Protein AF-A0A1G1P4K6-F1 (afdb_monomer)

Radius of gyration: 17.51 Å; Cα contacts (8 Å, |Δi|>4): 122; chains: 1; bounding box: 50×34×41 Å

Foldseek 3Di:
DLPDPPALCSQPLLVLLVVLLVCCVPAPLVLDDPPPQDCVVVVVVPCPDPDPDPDPPPDDDDPDDDPPPDPDDRPPRLSVLLNCLSVLLNVLSRVLVVVLVDLVSNVVSLVVSLVSLVSNLVSLVVSCVVCVPRHPNVSSVVSSVSSVVSNVSSVVVSVVSVVVPVPD

Solvent-accessible surface area (backbone atoms only — not comparable to full-atom values): 10063 Å² total; per-residue (Å²): 128,83,86,73,53,88,50,62,75,60,35,68,51,46,50,50,52,51,52,49,36,53,46,45,61,67,63,50,59,72,51,51,72,96,76,57,78,68,59,68,67,69,54,60,74,71,57,87,66,88,75,82,72,84,68,94,74,81,74,76,82,75,88,82,75,75,79,89,82,83,75,92,66,85,76,69,40,68,67,61,47,50,61,45,37,54,50,44,34,54,49,35,48,49,56,24,54,77,42,53,87,4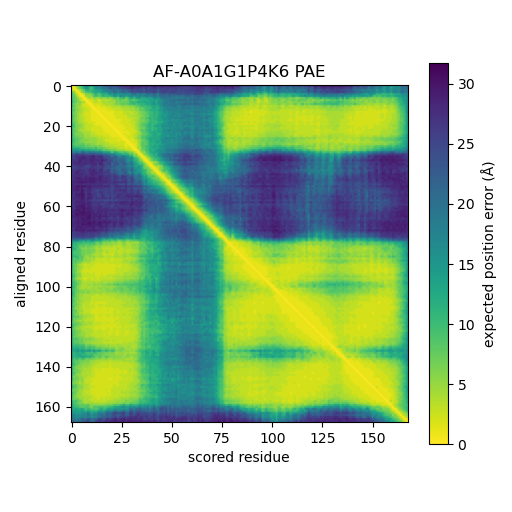1,62,69,57,26,44,48,29,41,53,51,28,37,49,32,35,52,52,47,39,52,51,51,50,52,49,43,73,76,32,61,90,62,41,62,60,69,62,48,52,52,49,40,50,52,37,52,54,36,35,55,45,42,52,53,51,48,58,55,63,62,59,73,66,77,78,119

pLDDT: mean 70.02, std 21.45, range [28.28, 91.31]

Mean predicted aligned error: 12.14 Å

Sequence (168 aa):
MDGKAISFQDLNVYKRLYAAMLLVMKEVLPKLPSEEKFDLINQLSLANFPLEFPSLDGRGWGRGKRCFTCTGQKVPNSRNQMRRCCKSSLAIIAEGYARKNYKKDWLKYINEAIGECNEMIAHLSCCRDLYPDKISINATNKLIEEYDISGKQLYRLGESWGKNKEGV

Structure (mmCIF, N/CA/C/O backbone):
data_AF-A0A1G1P4K6-F1
#
_entry.id   AF-A0A1G1P4K6-F1
#
loop_
_atom_site.group_PDB
_atom_site.id
_atom_site.type_symbol
_atom_site.label_atom_id
_atom_site.label_alt_id
_atom_site.label_comp_id
_atom_site.label_asym_id
_atom_site.label_entity_id
_atom_site.label_seq_id
_atom_site.pdbx_PDB_ins_code
_atom_site.Cartn_x
_atom_site.Cartn_y
_atom_site.Cartn_z
_atom_site.occupancy
_atom_site.B_iso_or_equiv
_atom_site.auth_seq_id
_atom_site.auth_comp_id
_atom_site.auth_asym_id
_atom_site.auth_atom_id
_atom_site.pdbx_PDB_model_num
ATOM 1 N N . MET A 1 1 ? -18.477 -6.713 3.120 1.00 43.78 1 MET A N 1
ATOM 2 C CA . MET A 1 1 ? -18.039 -5.883 4.261 1.00 43.78 1 MET A CA 1
ATOM 3 C C . MET A 1 1 ? -17.417 -6.818 5.277 1.00 43.78 1 MET A C 1
ATOM 5 O O . MET A 1 1 ? -18.020 -7.852 5.542 1.00 43.78 1 MET A O 1
ATOM 9 N N . ASP A 1 2 ? -16.224 -6.494 5.778 1.00 50.19 2 ASP A N 1
ATOM 10 C CA . ASP A 1 2 ? -15.383 -7.347 6.638 1.00 50.19 2 ASP A CA 1
ATOM 11 C C . ASP A 1 2 ? -15.948 -7.453 8.073 1.00 50.19 2 ASP A C 1
ATOM 13 O O . ASP A 1 2 ? -15.268 -7.192 9.061 1.00 50.19 2 ASP A O 1
ATOM 17 N N . GLY A 1 3 ? -17.227 -7.820 8.203 1.00 48.06 3 GLY A N 1
ATOM 18 C CA . GLY A 1 3 ? -17.992 -7.831 9.457 1.00 48.06 3 GLY A CA 1
ATOM 19 C C . GLY A 1 3 ? -17.578 -8.900 10.475 1.00 48.06 3 GLY A C 1
ATOM 20 O O . GLY A 1 3 ? -18.299 -9.119 11.441 1.00 48.06 3 GLY A O 1
ATOM 21 N N . LYS A 1 4 ? -16.448 -9.584 10.263 1.00 53.03 4 LYS A N 1
ATOM 22 C CA . LYS A 1 4 ? -15.936 -10.674 11.111 1.00 53.03 4 LYS A CA 1
ATOM 23 C C . LYS A 1 4 ? -14.402 -10.761 11.138 1.00 53.03 4 LYS A C 1
ATOM 25 O O . LYS A 1 4 ? -13.863 -11.814 11.456 1.00 53.03 4 LYS A O 1
ATOM 30 N N . ALA A 1 5 ? -13.680 -9.692 10.794 1.00 60.59 5 ALA A N 1
ATOM 31 C CA . ALA A 1 5 ? -12.225 -9.703 10.951 1.00 60.59 5 ALA A CA 1
ATOM 32 C C . ALA A 1 5 ? -11.875 -9.802 12.448 1.00 60.59 5 ALA A C 1
ATOM 34 O O . ALA A 1 5 ? -12.160 -8.888 13.223 1.00 60.59 5 ALA A O 1
ATOM 35 N N . ILE A 1 6 ? -11.292 -10.928 12.865 1.00 65.50 6 ILE A N 1
ATOM 36 C CA . ILE A 1 6 ? -10.830 -11.136 14.245 1.00 65.50 6 ILE A CA 1
ATOM 37 C C . ILE A 1 6 ? -9.481 -10.425 14.397 1.00 65.50 6 ILE A C 1
ATOM 39 O O . ILE A 1 6 ? -9.263 -9.666 15.344 1.00 65.50 6 ILE A O 1
ATOM 43 N N . SER A 1 7 ? -8.621 -10.562 13.387 1.00 79.25 7 SER A N 1
ATOM 44 C CA . SER A 1 7 ? -7.289 -9.968 13.314 1.00 79.25 7 SER A CA 1
ATOM 45 C C . SER A 1 7 ? -7.163 -8.955 12.167 1.00 79.25 7 SER A C 1
ATOM 47 O O . SER A 1 7 ? -7.961 -8.943 11.231 1.00 79.25 7 SER A O 1
ATOM 49 N N . PHE A 1 8 ? -6.126 -8.112 12.204 1.00 80.19 8 PHE A N 1
ATOM 50 C CA . PHE A 1 8 ? -5.819 -7.187 11.101 1.00 80.19 8 PHE A CA 1
ATOM 51 C C . PHE A 1 8 ? -5.460 -7.926 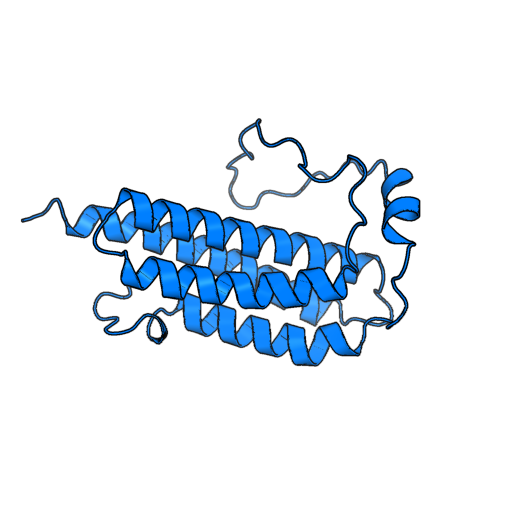9.799 1.00 80.19 8 PHE A C 1
ATOM 53 O O . PHE A 1 8 ? -5.637 -7.379 8.715 1.00 80.19 8 PHE A O 1
ATOM 60 N N . GLN A 1 9 ? -4.986 -9.173 9.901 1.00 82.06 9 GLN A N 1
ATOM 61 C CA . GLN A 1 9 ? -4.623 -10.014 8.759 1.00 82.06 9 GLN A CA 1
ATOM 62 C C . GLN A 1 9 ? -5.847 -10.490 7.972 1.00 82.06 9 GLN A C 1
ATOM 64 O O . GLN A 1 9 ? -5.729 -10.831 6.797 1.00 82.06 9 GLN A O 1
ATOM 69 N N . ASP A 1 10 ? -7.026 -10.493 8.598 1.00 82.12 10 ASP A N 1
ATOM 70 C CA . ASP A 1 10 ? -8.271 -10.908 7.956 1.00 82.12 10 ASP A CA 1
ATOM 71 C C . ASP A 1 10 ? -8.835 -9.838 7.019 1.00 82.12 10 ASP A C 1
ATOM 73 O O . ASP A 1 10 ? -9.620 -10.168 6.127 1.00 82.12 10 ASP A O 1
ATOM 77 N N . LEU A 1 11 ? -8.406 -8.581 7.186 1.00 85.69 11 LEU A N 1
ATOM 78 C CA . LEU A 1 11 ? -8.829 -7.460 6.356 1.00 85.69 11 LEU A CA 1
ATOM 79 C C . LEU A 1 11 ? -8.455 -7.720 4.896 1.00 85.69 11 LEU A C 1
ATOM 81 O O . LEU A 1 11 ? -7.286 -7.937 4.562 1.00 85.69 11 LEU A O 1
ATOM 85 N N . ASN A 1 12 ? -9.442 -7.646 4.003 1.00 87.50 12 ASN A N 1
ATOM 86 C CA . ASN A 1 12 ? -9.215 -7.956 2.592 1.00 87.50 12 ASN A CA 1
ATOM 87 C C . ASN A 1 12 ? -8.189 -6.994 1.964 1.00 87.50 12 ASN A C 1
ATOM 89 O O . ASN A 1 12 ? -7.328 -7.386 1.178 1.00 87.50 12 ASN A O 1
ATOM 93 N N . VAL A 1 13 ? -8.223 -5.734 2.402 1.00 88.38 13 VAL A N 1
ATOM 94 C CA . VAL A 1 13 ? -7.262 -4.705 1.999 1.00 88.38 13 VAL A CA 1
ATOM 95 C C . VAL A 1 13 ? -5.832 -5.010 2.454 1.00 88.38 13 VAL A C 1
ATOM 97 O O . VAL A 1 13 ? -4.890 -4.768 1.706 1.00 88.38 13 VAL A O 1
ATOM 100 N N . TYR A 1 14 ? -5.658 -5.619 3.632 1.00 89.81 14 TYR A N 1
ATOM 101 C CA . TYR A 1 14 ? -4.341 -6.015 4.131 1.00 89.81 14 TYR A CA 1
ATOM 102 C C . TYR A 1 14 ? -3.752 -7.147 3.282 1.00 89.81 14 TYR A C 1
ATOM 104 O O . TYR A 1 14 ? -2.597 -7.074 2.867 1.00 89.81 14 TYR A O 1
ATOM 112 N N . LYS A 1 15 ? -4.561 -8.163 2.953 1.00 90.94 15 LYS A N 1
ATOM 113 C CA . LYS A 1 15 ? -4.148 -9.285 2.090 1.00 90.94 15 LYS A CA 1
ATOM 114 C C . LYS A 1 15 ? -3.712 -8.805 0.704 1.00 90.94 15 LYS A C 1
ATOM 116 O O . LYS A 1 15 ? -2.677 -9.243 0.203 1.00 90.94 15 LYS A O 1
ATOM 121 N N . ARG A 1 16 ? -4.466 -7.872 0.112 1.00 90.31 16 ARG A N 1
ATOM 122 C CA . ARG A 1 16 ? -4.143 -7.278 -1.196 1.00 90.31 16 ARG A CA 1
ATOM 123 C C . ARG A 1 16 ? -2.855 -6.462 -1.160 1.00 90.31 16 ARG A C 1
ATOM 125 O O . ARG A 1 16 ? -1.969 -6.704 -1.975 1.00 90.31 16 ARG A O 1
ATOM 132 N N . LEU A 1 17 ? -2.699 -5.578 -0.173 1.00 90.69 17 LEU A N 1
ATOM 133 C CA . LEU A 1 17 ? -1.466 -4.804 0.006 1.00 90.69 17 LEU A CA 1
ATOM 134 C C . LEU A 1 17 ? -0.247 -5.700 0.244 1.00 90.69 17 LEU A C 1
ATOM 136 O O . LEU A 1 17 ? 0.829 -5.434 -0.287 1.00 90.69 17 LEU A O 1
ATOM 140 N N . TYR A 1 18 ? -0.408 -6.786 1.000 1.00 90.75 18 TYR A N 1
ATOM 141 C CA . TYR A 1 18 ? 0.668 -7.743 1.239 1.00 90.75 18 TYR A CA 1
ATOM 142 C C . TYR A 1 18 ? 1.093 -8.460 -0.051 1.00 90.75 18 TYR A C 1
ATOM 144 O O . TYR A 1 18 ? 2.287 -8.574 -0.332 1.00 90.75 18 TYR A O 1
ATOM 152 N N . ALA A 1 19 ? 0.131 -8.886 -0.876 1.00 91.31 19 ALA A N 1
ATOM 153 C CA . ALA A 1 19 ? 0.412 -9.470 -2.186 1.00 91.31 19 ALA A CA 1
ATOM 154 C C . ALA A 1 19 ? 1.115 -8.469 -3.123 1.00 91.31 19 ALA A C 1
ATOM 156 O O . ALA A 1 19 ? 2.141 -8.804 -3.718 1.00 91.31 19 ALA A O 1
ATOM 157 N N . ALA A 1 20 ? 0.625 -7.226 -3.191 1.00 90.31 20 ALA A N 1
ATOM 158 C CA . ALA A 1 20 ? 1.242 -6.156 -3.974 1.00 90.31 20 ALA A CA 1
ATOM 159 C C . ALA A 1 20 ? 2.682 -5.867 -3.513 1.00 90.31 20 ALA A C 1
ATOM 161 O O . ALA A 1 20 ? 3.590 -5.783 -4.339 1.00 90.31 20 ALA A O 1
ATOM 162 N N . MET A 1 21 ? 2.929 -5.819 -2.198 1.00 90.75 21 MET A N 1
ATOM 163 C CA . MET A 1 21 ? 4.278 -5.669 -1.644 1.00 90.75 21 MET A CA 1
ATOM 164 C C . MET A 1 21 ? 5.205 -6.793 -2.112 1.00 90.75 21 MET A C 1
ATOM 166 O O . MET A 1 21 ? 6.339 -6.519 -2.506 1.00 90.75 21 MET A O 1
ATOM 170 N N . LEU A 1 22 ? 4.766 -8.054 -2.044 1.00 89.44 22 LEU A N 1
ATOM 171 C CA . LEU A 1 22 ? 5.596 -9.184 -2.468 1.00 89.44 22 LEU A CA 1
ATOM 172 C C . LEU A 1 22 ? 5.979 -9.069 -3.944 1.00 89.44 22 LEU A C 1
ATOM 174 O O . LEU A 1 22 ? 7.133 -9.324 -4.287 1.00 89.44 22 LEU A O 1
ATOM 178 N N . LEU A 1 23 ? 5.043 -8.644 -4.793 1.00 88.75 23 LEU A N 1
ATOM 179 C CA . LEU A 1 23 ? 5.302 -8.399 -6.208 1.00 88.75 23 LEU A CA 1
ATOM 180 C C . LEU A 1 23 ? 6.302 -7.258 -6.405 1.00 88.75 23 LEU A C 1
ATOM 182 O O . LEU A 1 23 ? 7.295 -7.448 -7.097 1.00 88.75 23 LEU A O 1
ATOM 186 N N . VAL A 1 24 ? 6.126 -6.112 -5.743 1.00 87.00 24 VAL A N 1
ATOM 187 C CA . VAL A 1 24 ? 7.090 -4.998 -5.822 1.00 87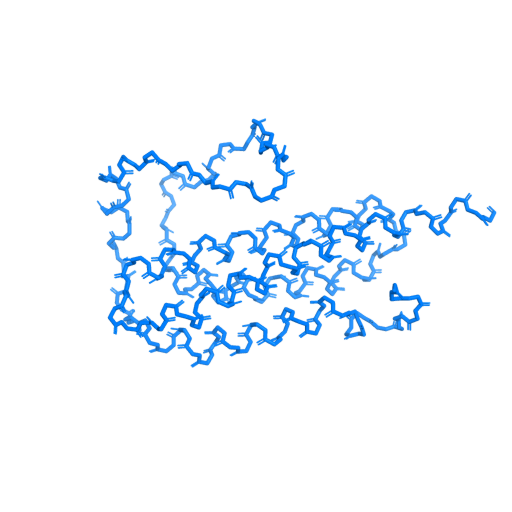.00 24 VAL A CA 1
ATOM 188 C C . VAL A 1 24 ? 8.488 -5.454 -5.393 1.00 87.00 24 VAL A C 1
ATOM 190 O O . VAL A 1 24 ? 9.476 -5.201 -6.084 1.00 87.00 24 VAL A O 1
ATOM 193 N N . MET A 1 25 ? 8.579 -6.172 -4.272 1.00 85.62 25 MET A N 1
ATOM 194 C CA . MET A 1 25 ? 9.851 -6.608 -3.697 1.00 85.62 25 MET A CA 1
ATOM 195 C C . MET A 1 25 ? 10.586 -7.636 -4.565 1.00 85.62 25 MET A C 1
ATOM 197 O O . MET A 1 25 ? 11.816 -7.611 -4.599 1.00 85.62 25 MET A O 1
ATOM 201 N N . LYS A 1 26 ? 9.853 -8.524 -5.249 1.00 85.62 26 LYS A N 1
ATOM 202 C CA . LYS A 1 26 ? 10.417 -9.592 -6.090 1.00 85.62 26 LYS A CA 1
ATOM 203 C C . LYS A 1 26 ? 10.639 -9.166 -7.538 1.00 85.62 26 LYS A C 1
ATOM 205 O O . LYS A 1 26 ? 11.640 -9.547 -8.128 1.00 85.62 26 LYS A O 1
ATOM 210 N N . GLU A 1 27 ? 9.730 -8.380 -8.104 1.00 83.06 27 GLU A N 1
ATOM 211 C CA . GLU A 1 27 ? 9.712 -8.089 -9.540 1.00 83.06 27 GLU A CA 1
ATOM 212 C C . GLU A 1 27 ? 10.266 -6.715 -9.890 1.00 83.06 27 GLU A C 1
ATOM 214 O O . GLU A 1 27 ? 10.878 -6.572 -10.944 1.00 83.06 27 GLU A O 1
ATOM 219 N N . VAL A 1 28 ? 10.042 -5.700 -9.052 1.00 82.38 28 VAL A N 1
ATOM 220 C CA . VAL A 1 28 ? 10.382 -4.308 -9.391 1.00 82.38 28 VAL A CA 1
ATOM 221 C C . VAL A 1 28 ? 11.755 -3.944 -8.840 1.00 82.38 28 VAL A C 1
ATOM 223 O O . VAL A 1 28 ? 12.634 -3.498 -9.574 1.00 82.38 28 VAL A O 1
ATOM 226 N N . LEU A 1 29 ? 11.984 -4.188 -7.548 1.00 81.06 29 LEU A N 1
ATOM 227 C CA . LEU A 1 29 ? 13.214 -3.747 -6.885 1.00 81.06 29 LEU A CA 1
ATOM 228 C C . LEU A 1 29 ? 14.511 -4.384 -7.409 1.00 81.06 29 LEU A C 1
ATOM 230 O O . LEU A 1 29 ? 15.512 -3.666 -7.440 1.00 81.06 29 LEU A O 1
ATOM 234 N N . PRO A 1 30 ? 14.555 -5.675 -7.798 1.00 82.38 30 PRO A N 1
ATOM 235 C CA . PRO A 1 30 ? 15.780 -6.275 -8.329 1.00 82.38 30 PRO A CA 1
ATOM 236 C C . PRO A 1 30 ? 16.146 -5.777 -9.730 1.00 82.38 30 PRO A C 1
ATOM 238 O O . PRO A 1 30 ? 17.314 -5.829 -10.096 1.00 82.38 30 PRO A O 1
ATOM 241 N N . LYS A 1 31 ? 15.162 -5.296 -10.504 1.00 81.06 31 LYS A N 1
ATOM 242 C CA . LYS A 1 31 ? 15.354 -4.827 -11.888 1.00 81.06 31 LYS A CA 1
ATOM 243 C C . LYS A 1 31 ? 15.851 -3.384 -11.964 1.00 81.06 31 LYS A C 1
ATOM 245 O O . LYS A 1 31 ? 16.419 -2.974 -12.973 1.00 81.06 31 LYS A O 1
ATOM 250 N N . LEU A 1 32 ? 15.668 -2.613 -10.894 1.00 74.06 32 LEU A N 1
ATOM 251 C CA . LEU A 1 32 ? 16.215 -1.265 -10.802 1.00 74.06 32 LEU A CA 1
ATOM 252 C C . LEU A 1 32 ? 17.761 -1.315 -10.746 1.00 74.06 32 LEU A C 1
ATOM 254 O O . LEU A 1 32 ? 18.335 -2.265 -10.201 1.00 74.06 32 LEU A O 1
ATOM 258 N N . PRO A 1 33 ? 18.473 -0.279 -11.223 1.00 70.00 33 PRO A N 1
ATOM 259 C CA . PRO A 1 33 ? 19.928 -0.163 -11.078 1.00 70.00 33 PRO A CA 1
ATOM 260 C C . PRO A 1 33 ? 20.335 0.236 -9.649 1.00 70.00 33 PRO A C 1
ATOM 262 O O . PRO A 1 33 ? 19.708 1.097 -9.031 1.00 70.00 33 PRO A O 1
ATOM 265 N N . SER A 1 34 ? 21.354 -0.420 -9.080 1.00 63.25 34 SER A N 1
ATOM 266 C CA . SER A 1 34 ? 21.792 -0.207 -7.682 1.00 63.25 34 SER A CA 1
ATOM 267 C C . SER A 1 34 ? 22.369 1.190 -7.413 1.00 63.25 34 SER A C 1
ATOM 269 O O . SER A 1 34 ? 22.455 1.606 -6.258 1.00 63.25 34 SER A O 1
ATOM 271 N N . GLU A 1 35 ? 22.697 1.924 -8.476 1.00 56.66 35 GLU A N 1
ATOM 272 C CA . GLU A 1 35 ? 23.398 3.209 -8.479 1.00 56.66 35 GLU A CA 1
ATOM 273 C C . GLU A 1 35 ? 22.476 4.398 -8.804 1.00 56.66 35 GLU A C 1
ATOM 275 O O . GLU A 1 35 ? 22.860 5.322 -9.504 1.00 56.66 35 GLU A O 1
ATOM 280 N N . GLU A 1 36 ? 21.258 4.455 -8.266 1.00 55.19 36 GLU A N 1
ATOM 281 C CA . GLU A 1 36 ? 20.451 5.691 -8.310 1.00 55.19 36 GLU A CA 1
ATOM 282 C C . GLU A 1 36 ? 20.926 6.727 -7.279 1.00 55.19 36 GLU A C 1
ATOM 284 O O . GLU A 1 36 ? 20.164 7.185 -6.423 1.00 55.19 36 GLU A O 1
ATOM 289 N N . LYS A 1 37 ? 22.227 7.028 -7.249 1.00 44.75 37 LYS A N 1
ATOM 290 C CA . LYS A 1 37 ? 22.780 7.776 -6.119 1.00 44.75 37 LYS A CA 1
ATOM 291 C C . LYS A 1 37 ? 22.444 9.270 -6.165 1.00 44.75 37 LYS A C 1
ATOM 293 O O . LYS A 1 37 ? 22.333 9.835 -5.086 1.00 44.75 37 LYS A O 1
ATOM 298 N N . PHE A 1 38 ? 22.222 9.898 -7.330 1.00 44.84 38 PHE A N 1
ATOM 299 C CA . PHE A 1 38 ? 22.027 11.362 -7.387 1.00 44.84 38 PHE A CA 1
AT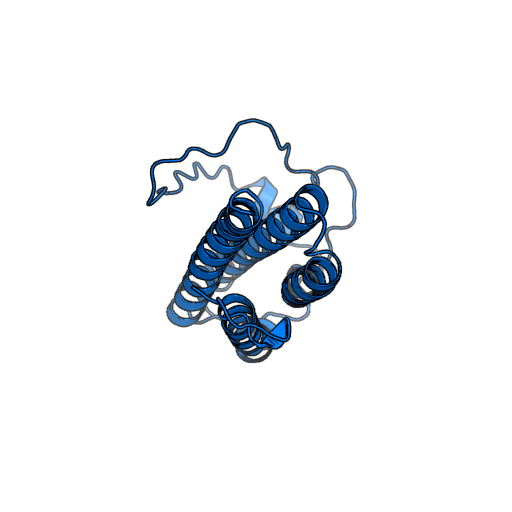OM 300 C C . PHE A 1 38 ? 21.184 11.943 -8.544 1.00 44.84 38 PHE A C 1
ATOM 302 O O . PHE A 1 38 ? 21.026 13.160 -8.584 1.00 44.84 38 PHE A O 1
ATOM 309 N N . ASP A 1 39 ? 20.602 11.156 -9.454 1.00 43.72 39 ASP A N 1
ATOM 310 C CA . ASP A 1 39 ? 20.145 11.744 -10.734 1.00 43.72 39 ASP A CA 1
ATOM 311 C C . ASP A 1 39 ? 18.676 12.214 -10.785 1.00 43.72 39 ASP A C 1
ATOM 313 O O . ASP A 1 39 ? 18.302 13.019 -11.634 1.00 43.72 39 ASP A O 1
ATOM 317 N N . LEU A 1 40 ? 17.842 11.813 -9.819 1.00 48.84 40 LEU A N 1
ATOM 318 C CA . LEU A 1 40 ? 16.429 12.225 -9.769 1.00 48.84 40 LEU A CA 1
ATOM 319 C C . LEU A 1 40 ? 16.243 13.723 -9.477 1.00 48.84 40 LEU A C 1
ATOM 321 O O . LEU A 1 40 ? 15.277 14.316 -9.949 1.00 48.84 40 LEU A O 1
ATOM 325 N N . ILE A 1 41 ? 17.169 14.354 -8.743 1.00 44.91 41 ILE A N 1
ATOM 326 C CA . ILE A 1 41 ? 17.118 15.803 -8.473 1.00 44.91 41 ILE A CA 1
ATOM 327 C C . ILE A 1 41 ? 17.432 16.599 -9.749 1.00 44.91 41 ILE A C 1
ATOM 329 O O . ILE A 1 41 ? 16.778 17.607 -10.014 1.00 44.91 41 ILE A O 1
ATOM 333 N N . ASN A 1 42 ? 18.384 16.131 -10.563 1.00 36.06 42 ASN A N 1
ATOM 334 C CA . ASN A 1 42 ? 18.770 16.816 -11.799 1.00 36.06 42 ASN A CA 1
ATOM 335 C C . ASN A 1 42 ? 17.747 16.620 -12.928 1.00 36.06 42 ASN A C 1
ATOM 337 O O . ASN A 1 42 ? 17.561 17.530 -13.731 1.00 36.06 42 ASN A O 1
ATOM 341 N N . GLN A 1 43 ? 17.029 15.491 -12.962 1.00 43.28 43 GLN A N 1
ATOM 342 C CA . GLN A 1 43 ? 16.035 15.215 -14.008 1.00 43.28 43 GLN A CA 1
ATOM 343 C C . GLN A 1 43 ? 14.634 15.788 -13.706 1.00 43.28 43 GLN A C 1
ATOM 345 O O . GLN A 1 43 ? 13.956 16.244 -14.624 1.00 43.28 43 GLN A O 1
ATOM 350 N N . LEU A 1 44 ? 14.206 15.857 -12.435 1.00 46.72 44 LEU A N 1
ATOM 351 C CA . LEU A 1 44 ? 12.914 16.464 -12.054 1.00 46.72 44 LEU A CA 1
ATOM 352 C C . LEU A 1 44 ? 12.913 18.003 -12.128 1.00 46.72 44 LEU A C 1
ATOM 354 O O . LEU A 1 44 ? 11.851 18.603 -12.252 1.00 46.72 44 LEU A O 1
ATOM 358 N N . SER A 1 45 ? 14.089 18.640 -12.104 1.00 42.31 45 SER A N 1
ATOM 359 C CA . SER A 1 45 ? 14.257 20.091 -12.299 1.00 42.31 45 SER A CA 1
ATOM 360 C C . SER A 1 45 ? 13.898 20.559 -13.725 1.00 42.31 45 SER A C 1
ATOM 362 O O . SER A 1 45 ? 13.515 21.709 -13.927 1.00 42.31 45 SER A O 1
ATOM 364 N N . LEU A 1 46 ? 13.980 19.666 -14.721 1.00 39.31 46 LEU A N 1
ATOM 365 C CA . LEU A 1 46 ? 13.735 19.975 -16.141 1.00 39.31 46 LEU A CA 1
ATOM 366 C C . LEU A 1 46 ? 12.335 19.579 -16.629 1.00 39.31 46 LEU A C 1
ATOM 368 O O . LEU A 1 46 ? 11.922 19.946 -17.729 1.00 39.31 46 LEU A O 1
ATOM 372 N N . ALA A 1 47 ? 11.586 18.849 -15.811 1.00 34.09 47 ALA A N 1
ATOM 373 C CA . ALA A 1 47 ? 10.273 18.337 -16.148 1.00 34.09 47 ALA A CA 1
ATOM 374 C C . ALA A 1 47 ? 9.190 19.365 -15.776 1.00 34.09 47 ALA A C 1
ATOM 376 O O . ALA A 1 47 ? 8.435 19.182 -14.823 1.00 34.09 47 ALA A O 1
ATOM 377 N N . ASN A 1 48 ? 9.096 20.450 -16.552 1.00 38.38 48 ASN A N 1
ATOM 378 C CA . ASN A 1 48 ? 7.870 21.248 -16.665 1.00 38.38 48 ASN A CA 1
ATOM 379 C C . ASN A 1 48 ? 6.787 20.349 -17.281 1.00 38.38 48 ASN A C 1
ATOM 381 O O . ASN A 1 48 ? 6.539 20.372 -18.483 1.00 38.38 48 ASN A O 1
ATOM 385 N N . PHE A 1 49 ? 6.202 19.477 -16.470 1.00 38.62 49 PHE A N 1
ATOM 386 C CA . PHE A 1 49 ? 5.193 18.531 -16.909 1.00 38.62 49 PHE A CA 1
ATOM 387 C C . PHE A 1 49 ? 3.813 19.135 -16.616 1.00 38.62 49 PHE A C 1
ATOM 389 O O . PHE A 1 49 ? 3.441 19.255 -15.444 1.00 38.62 49 PHE A O 1
ATOM 396 N N . PRO A 1 50 ? 3.032 19.532 -17.639 1.00 32.75 50 PRO A N 1
ATOM 397 C CA . PRO A 1 50 ? 1.616 19.802 -17.458 1.00 32.75 50 PRO A CA 1
ATOM 398 C C . PRO A 1 50 ? 0.924 18.447 -17.268 1.00 32.75 50 PRO A C 1
ATOM 400 O O . PRO A 1 50 ? 0.464 17.822 -18.218 1.00 32.75 50 PRO A O 1
ATOM 403 N N . LEU A 1 51 ? 0.931 17.930 -16.038 1.00 38.66 51 LEU A N 1
ATOM 404 C CA . LEU A 1 51 ? 0.219 16.699 -15.706 1.00 38.66 51 LEU A CA 1
ATOM 405 C C . LEU A 1 51 ? -1.270 17.015 -15.549 1.00 38.66 51 LEU A C 1
ATOM 407 O O . LEU A 1 51 ? -1.743 17.316 -14.453 1.00 38.66 51 LEU A O 1
ATOM 411 N N . GLU A 1 52 ? -2.022 16.900 -16.640 1.00 28.28 52 GLU A N 1
ATOM 412 C CA . GLU A 1 52 ? -3.437 16.550 -16.544 1.00 28.28 52 GLU A CA 1
ATOM 413 C C . GLU A 1 52 ? -3.528 15.075 -16.135 1.00 28.28 52 GLU A C 1
ATOM 415 O O . GLU A 1 52 ? -3.470 14.163 -16.957 1.00 28.28 52 GLU A O 1
ATOM 420 N N . PHE A 1 53 ? -3.619 14.830 -14.827 1.00 38.41 53 PHE A N 1
ATOM 421 C CA . PHE A 1 53 ? -4.001 13.528 -14.287 1.00 38.41 53 PHE A CA 1
ATOM 422 C C . PHE A 1 53 ? -5.495 13.298 -14.567 1.00 38.41 53 PHE A C 1
ATOM 424 O O . PHE A 1 53 ? -6.318 14.046 -14.027 1.00 38.41 53 PHE A O 1
ATOM 431 N N . PRO A 1 54 ? -5.897 12.272 -15.341 1.00 34.09 54 PRO A N 1
ATOM 432 C CA . PRO A 1 54 ? -7.306 11.951 -15.501 1.00 34.09 54 PRO A CA 1
ATOM 433 C C . PRO A 1 54 ? -7.825 11.381 -14.177 1.00 34.09 54 PRO A C 1
ATOM 435 O O . PRO A 1 54 ? -7.551 10.234 -13.821 1.00 34.09 54 PRO A O 1
ATOM 438 N N . SER A 1 55 ? -8.562 12.188 -13.412 1.00 38.72 55 SER A N 1
ATOM 439 C CA . SER A 1 55 ? -9.327 11.684 -12.273 1.00 38.72 55 SER A CA 1
ATOM 440 C C . SER A 1 55 ? -10.456 10.800 -12.804 1.00 38.72 55 SER A C 1
ATOM 442 O O . SER A 1 55 ? -11.346 11.298 -13.492 1.00 38.72 55 SER A O 1
ATOM 444 N N . LEU A 1 56 ? -10.467 9.511 -12.469 1.00 40.66 56 LEU A N 1
ATOM 445 C CA . LEU A 1 56 ? -11.587 8.620 -12.803 1.00 40.66 56 LEU A CA 1
ATOM 446 C C . LEU A 1 56 ? -12.814 8.799 -11.886 1.00 40.66 56 LEU A C 1
ATOM 448 O O . LEU A 1 56 ? -13.780 8.056 -12.025 1.00 40.66 56 LEU A O 1
ATOM 452 N N . ASP A 1 57 ? -12.819 9.757 -10.952 1.00 37.00 57 ASP A N 1
ATOM 453 C CA . ASP A 1 57 ? -13.952 9.944 -10.032 1.00 37.00 57 ASP A CA 1
ATOM 454 C C . ASP A 1 57 ? -14.324 11.401 -9.698 1.00 37.00 57 ASP A C 1
ATOM 456 O O . ASP A 1 57 ? -15.127 11.628 -8.794 1.00 37.00 57 ASP A O 1
ATOM 460 N N . GLY A 1 58 ? -13.803 12.398 -10.425 1.00 33.50 58 GLY A N 1
ATOM 461 C CA . GLY A 1 58 ? -14.285 13.785 -10.335 1.00 33.50 58 GLY A CA 1
ATOM 462 C C . GLY A 1 58 ? -14.140 14.457 -8.960 1.00 33.50 58 GLY A C 1
ATOM 463 O O . GLY A 1 58 ? -14.727 15.514 -8.731 1.00 33.50 58 GLY A O 1
ATOM 464 N N . ARG A 1 59 ? -13.357 13.891 -8.032 1.00 38.34 59 ARG A N 1
ATOM 465 C CA . ARG A 1 59 ? -13.051 14.512 -6.737 1.00 38.34 59 ARG A CA 1
ATOM 466 C C . ARG A 1 59 ? -11.668 15.144 -6.794 1.00 38.34 59 ARG A C 1
ATOM 468 O O . ARG A 1 59 ? -10.653 14.491 -6.579 1.00 38.34 59 ARG A O 1
ATOM 475 N N . GLY A 1 60 ? -11.644 16.436 -7.120 1.00 31.30 60 GLY A N 1
ATOM 476 C CA . GLY A 1 60 ? -10.422 17.235 -7.160 1.00 31.30 60 GLY A CA 1
ATOM 477 C C . GLY A 1 60 ? -9.638 17.151 -5.848 1.00 31.30 60 GLY A C 1
ATOM 478 O O . GLY A 1 60 ? -10.211 17.209 -4.758 1.00 31.30 60 GLY A O 1
ATOM 479 N N . TRP A 1 61 ? -8.314 17.027 -5.954 1.00 39.38 61 TRP A N 1
ATOM 480 C CA . TRP A 1 61 ? -7.421 17.117 -4.805 1.00 39.38 61 TRP A CA 1
ATOM 481 C C . TRP A 1 61 ? -7.577 18.491 -4.151 1.00 39.38 61 TRP A C 1
ATOM 483 O O . TRP A 1 61 ? -7.331 19.532 -4.764 1.00 39.38 61 TRP A O 1
ATOM 493 N N . GLY A 1 62 ? -8.010 18.492 -2.892 1.00 32.72 62 GLY A N 1
ATOM 494 C CA . GLY A 1 62 ? -8.097 19.697 -2.082 1.00 32.72 62 GLY A CA 1
ATOM 495 C C . GLY A 1 62 ? -6.747 20.410 -2.042 1.00 32.72 62 GLY A C 1
ATOM 496 O O . GLY A 1 62 ? -5.740 19.850 -1.606 1.00 32.72 62 GLY A O 1
ATOM 497 N N . ARG A 1 63 ? -6.746 21.665 -2.502 1.00 31.30 63 ARG A N 1
ATOM 498 C CA . ARG A 1 63 ? -5.659 22.635 -2.328 1.00 31.30 63 ARG A CA 1
ATOM 499 C C . ARG A 1 63 ? -5.164 22.595 -0.878 1.00 31.30 63 ARG A C 1
ATOM 501 O O . ARG A 1 63 ? -5.960 22.818 0.028 1.00 31.30 63 ARG A O 1
ATOM 508 N N . GLY A 1 64 ? -3.867 22.363 -0.654 1.00 31.17 64 GLY A N 1
ATOM 509 C CA . GLY A 1 64 ? -3.282 22.633 0.666 1.00 31.17 64 GLY A CA 1
ATOM 510 C C . GLY A 1 64 ? -2.126 21.774 1.168 1.00 31.17 64 GLY A C 1
ATOM 511 O O . GLY A 1 64 ? -1.701 21.995 2.299 1.00 31.17 64 GLY A O 1
ATOM 512 N N . LYS A 1 65 ? -1.559 20.842 0.394 1.00 34.41 65 LYS A N 1
ATOM 513 C CA . LYS A 1 65 ? -0.281 20.217 0.772 1.00 34.41 65 LYS A CA 1
ATOM 514 C C . LYS A 1 65 ? 0.807 20.630 -0.207 1.00 34.41 65 LYS A C 1
ATOM 516 O O . LYS A 1 65 ? 0.918 20.092 -1.300 1.00 34.41 65 LYS A O 1
ATOM 521 N N . ARG A 1 66 ? 1.597 21.629 0.203 1.00 30.16 66 ARG A N 1
ATOM 522 C CA . ARG A 1 66 ? 2.927 21.875 -0.364 1.00 30.16 66 ARG A CA 1
ATOM 523 C C . ARG A 1 66 ? 3.669 20.539 -0.386 1.00 30.16 66 ARG A C 1
ATOM 525 O O . ARG A 1 66 ? 3.683 19.859 0.639 1.00 30.16 66 ARG A O 1
ATOM 532 N N . CYS A 1 67 ? 4.258 20.189 -1.526 1.00 32.44 67 CYS A N 1
ATOM 533 C CA . CYS A 1 67 ? 5.214 19.092 -1.634 1.00 32.44 67 CYS A CA 1
ATOM 534 C C . CYS A 1 67 ? 6.277 19.301 -0.540 1.00 32.44 67 CYS A C 1
ATOM 536 O O . CYS A 1 67 ? 7.029 20.274 -0.589 1.00 32.44 67 CYS A O 1
ATOM 538 N N . PHE A 1 68 ? 6.256 18.489 0.521 1.00 30.56 68 PHE A N 1
ATOM 539 C CA . PHE A 1 68 ? 7.035 18.757 1.738 1.00 30.56 68 PHE A CA 1
ATOM 540 C C . PHE A 1 68 ? 8.475 18.233 1.650 1.00 30.56 68 PHE A C 1
ATOM 542 O O . PHE A 1 68 ? 9.108 17.972 2.666 1.00 30.56 68 PHE A O 1
ATOM 549 N N . THR A 1 69 ? 9.032 18.091 0.447 1.00 37.09 69 THR A N 1
ATOM 550 C CA . THR A 1 69 ? 10.413 17.628 0.262 1.00 37.09 69 THR A CA 1
ATOM 551 C C . THR A 1 69 ? 11.088 18.328 -0.919 1.00 37.09 69 THR A C 1
ATOM 553 O O . THR A 1 69 ? 11.556 17.675 -1.844 1.00 37.09 69 THR A O 1
ATOM 556 N N . CYS A 1 70 ? 11.154 19.665 -0.901 1.00 30.59 70 CYS A N 1
ATOM 557 C CA . CYS A 1 70 ? 11.953 20.430 -1.877 1.00 30.59 70 CYS A CA 1
ATOM 558 C C . CYS A 1 70 ? 12.985 21.371 -1.232 1.00 30.59 70 CYS A C 1
ATOM 560 O O . CYS A 1 70 ? 13.490 22.268 -1.897 1.00 30.59 70 CYS A O 1
ATOM 562 N N . THR A 1 71 ? 13.317 21.205 0.052 1.00 29.28 71 THR A N 1
ATOM 563 C CA . THR A 1 71 ? 14.358 22.013 0.710 1.00 29.28 71 THR A CA 1
ATOM 564 C C . THR A 1 71 ? 15.387 21.116 1.390 1.00 29.28 71 THR A C 1
ATOM 566 O O . THR A 1 71 ? 15.201 20.681 2.524 1.00 29.28 71 THR A O 1
ATOM 569 N N . GLY A 1 72 ? 16.482 20.830 0.682 1.00 33.50 72 GLY A N 1
ATOM 570 C CA . GLY A 1 72 ? 17.788 20.542 1.290 1.00 33.50 72 GLY A CA 1
ATOM 571 C C . GLY A 1 72 ? 17.979 19.221 2.047 1.00 33.50 72 GLY A C 1
ATOM 572 O O . GLY A 1 72 ? 19.056 19.012 2.600 1.00 33.50 72 GLY A O 1
ATOM 573 N N . GLN A 1 73 ? 17.008 18.308 2.077 1.00 30.98 73 GLN A N 1
ATOM 574 C CA . GLN A 1 73 ? 17.237 16.962 2.606 1.00 30.98 73 GLN A CA 1
ATOM 575 C C . GLN A 1 73 ? 17.771 16.055 1.497 1.00 30.98 73 GLN A C 1
ATOM 577 O O . GLN A 1 73 ? 17.213 16.018 0.405 1.00 30.98 73 GLN A O 1
ATOM 582 N N . LYS A 1 74 ? 18.855 15.321 1.785 1.00 33.75 74 LYS A N 1
ATOM 583 C CA . LYS A 1 74 ? 19.361 14.210 0.962 1.00 33.75 74 LYS A CA 1
ATOM 584 C C . LYS A 1 74 ? 18.176 13.331 0.551 1.00 33.75 74 LYS A C 1
ATOM 586 O O . LYS A 1 74 ? 17.694 12.565 1.383 1.00 33.75 74 LYS A O 1
ATOM 591 N N . VAL A 1 75 ? 17.697 13.464 -0.687 1.00 40.62 75 VAL A N 1
ATOM 592 C CA . VAL A 1 75 ? 16.585 12.660 -1.204 1.00 40.62 75 VAL A CA 1
ATOM 593 C C . VAL A 1 75 ? 17.067 11.210 -1.196 1.00 40.62 75 VAL A C 1
ATOM 595 O O . VAL A 1 75 ? 18.032 10.889 -1.894 1.00 40.62 75 VAL A O 1
ATOM 598 N N . PRO A 1 76 ? 16.510 10.331 -0.350 1.00 41.94 76 PRO A N 1
ATOM 599 C CA . PRO A 1 76 ? 16.990 8.964 -0.285 1.00 41.94 76 PRO A CA 1
ATOM 600 C C . PRO A 1 76 ? 16.619 8.257 -1.594 1.00 41.94 76 PRO A C 1
ATOM 602 O O . PRO A 1 76 ? 15.530 8.474 -2.111 1.00 41.94 76 PRO A O 1
ATOM 605 N N . ASN A 1 77 ? 17.508 7.397 -2.099 1.00 58.66 77 ASN A N 1
ATOM 606 C CA . ASN A 1 77 ? 17.314 6.553 -3.290 1.00 58.66 77 ASN A CA 1
ATOM 607 C C . ASN A 1 77 ? 15.850 6.064 -3.432 1.00 58.66 77 ASN A C 1
ATOM 609 O O . ASN A 1 77 ? 15.302 5.518 -2.465 1.00 58.66 77 ASN A O 1
ATOM 613 N N . SER A 1 78 ? 15.241 6.226 -4.618 1.00 63.06 78 SER A N 1
ATOM 614 C CA . SER A 1 78 ? 13.830 5.892 -4.892 1.00 63.06 78 SER A CA 1
ATOM 615 C C . SER A 1 78 ? 13.493 4.446 -4.503 1.00 63.06 78 SER A C 1
ATOM 617 O O . SER A 1 78 ? 12.472 4.171 -3.876 1.00 63.06 78 SER A O 1
ATOM 619 N N . ARG A 1 79 ? 14.441 3.525 -4.709 1.00 68.69 79 ARG A N 1
ATOM 620 C CA . ARG A 1 79 ? 14.361 2.122 -4.287 1.00 68.69 79 ARG A CA 1
ATOM 621 C C . ARG A 1 79 ? 14.228 1.962 -2.774 1.00 68.69 79 ARG A C 1
ATOM 623 O O . ARG A 1 79 ? 13.48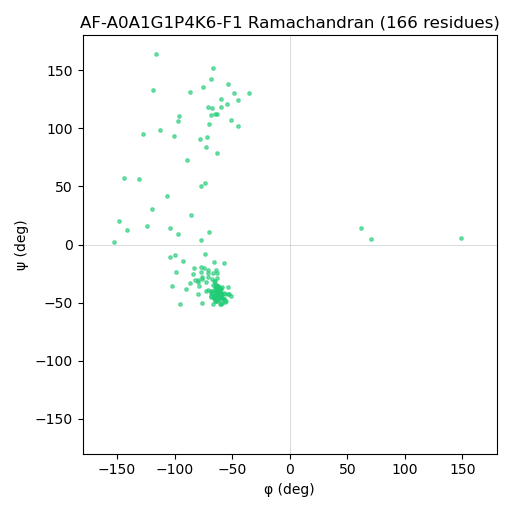7 1.104 -2.294 1.00 68.69 79 ARG A O 1
ATOM 630 N N . ASN A 1 80 ? 14.990 2.740 -2.009 1.00 71.06 80 ASN A N 1
ATOM 631 C CA . ASN A 1 80 ? 14.950 2.692 -0.550 1.00 71.06 80 ASN A CA 1
ATOM 632 C C . ASN A 1 80 ? 13.658 3.315 -0.018 1.00 71.06 80 ASN A C 1
ATOM 634 O O . ASN A 1 80 ? 13.153 2.839 0.995 1.00 71.06 80 ASN A O 1
ATOM 638 N N . GLN A 1 81 ? 13.112 4.323 -0.704 1.00 73.44 81 GLN A N 1
ATOM 639 C CA . GLN A 1 81 ? 11.798 4.879 -0.380 1.00 73.44 81 GLN A CA 1
ATOM 640 C C . GLN A 1 81 ? 10.693 3.854 -0.641 1.00 73.44 81 GLN A C 1
ATOM 642 O O . GLN A 1 81 ? 9.994 3.489 0.296 1.00 73.44 81 GLN A O 1
ATOM 647 N N . MET A 1 82 ? 10.647 3.231 -1.822 1.00 77.81 82 MET A N 1
ATOM 648 C CA . MET A 1 82 ? 9.663 2.183 -2.130 1.00 77.81 82 MET A CA 1
ATOM 649 C C . MET A 1 82 ? 9.698 1.010 -1.141 1.00 77.81 82 MET A C 1
ATOM 651 O O . MET A 1 82 ? 8.661 0.540 -0.676 1.00 77.81 82 MET A O 1
ATOM 655 N N . ARG A 1 83 ? 10.897 0.547 -0.754 1.00 81.62 83 ARG A N 1
ATOM 656 C CA . ARG A 1 83 ? 11.049 -0.498 0.278 1.00 81.62 83 ARG A CA 1
ATOM 657 C C . ARG A 1 83 ? 10.437 -0.098 1.616 1.00 81.62 83 ARG A C 1
ATOM 659 O O . ARG A 1 83 ? 9.936 -0.967 2.331 1.00 81.62 83 ARG A O 1
ATOM 666 N N . ARG A 1 84 ? 10.541 1.181 1.980 1.00 80.38 84 ARG A N 1
ATOM 667 C CA . ARG A 1 84 ? 10.000 1.718 3.230 1.00 80.38 84 ARG A CA 1
ATOM 668 C C . ARG A 1 84 ? 8.492 1.892 3.126 1.00 80.38 84 ARG A C 1
ATOM 670 O O . ARG A 1 84 ? 7.805 1.323 3.965 1.00 80.38 84 ARG A O 1
ATOM 677 N N . CYS A 1 85 ? 7.992 2.544 2.082 1.00 78.75 85 CYS A N 1
ATOM 678 C CA . CYS A 1 85 ? 6.566 2.817 1.889 1.00 78.75 85 CYS A CA 1
ATOM 679 C C . CYS A 1 85 ? 5.725 1.528 1.809 1.00 78.75 85 CYS A C 1
ATOM 681 O O . CYS A 1 85 ? 4.698 1.405 2.483 1.00 78.75 85 CYS A O 1
ATOM 683 N N . CYS A 1 86 ? 6.210 0.494 1.101 1.00 82.56 86 CYS A N 1
ATOM 684 C CA . CYS A 1 86 ? 5.549 -0.819 1.054 1.00 82.56 86 CYS A CA 1
ATOM 685 C C . CYS A 1 86 ? 5.361 -1.450 2.443 1.00 82.56 86 CYS A C 1
ATOM 687 O O . CYS A 1 86 ? 4.318 -2.034 2.733 1.00 82.56 86 CYS A O 1
ATOM 689 N N . LYS A 1 87 ? 6.379 -1.354 3.305 1.00 85.38 87 LYS A N 1
ATOM 690 C CA . LYS A 1 87 ? 6.330 -1.905 4.667 1.00 85.38 87 LYS A CA 1
ATOM 691 C C . LYS A 1 87 ? 5.537 -1.001 5.611 1.00 85.38 87 LYS A C 1
ATOM 693 O O . LYS A 1 87 ? 4.827 -1.514 6.472 1.00 85.38 87 LYS A O 1
ATOM 698 N N . SER A 1 88 ? 5.647 0.315 5.423 1.00 85.44 88 SER A N 1
ATOM 699 C CA . SER A 1 88 ? 4.956 1.349 6.199 1.00 85.44 88 SER A CA 1
ATOM 700 C C . SER A 1 88 ? 3.444 1.166 6.105 1.00 85.44 88 SER A C 1
ATOM 702 O O . SER A 1 88 ? 2.782 1.006 7.125 1.00 85.44 88 SER A O 1
ATOM 704 N N . SER A 1 89 ? 2.917 1.019 4.883 1.00 84.38 89 SER A N 1
ATOM 705 C CA . SER A 1 89 ? 1.484 0.805 4.623 1.00 84.38 89 SER A CA 1
ATOM 706 C C . SER A 1 89 ? 0.890 -0.338 5.460 1.00 84.38 89 SER A C 1
ATOM 708 O O . SER A 1 89 ? -0.180 -0.208 6.051 1.00 84.38 89 SER A O 1
ATOM 710 N N . LEU A 1 90 ? 1.605 -1.463 5.555 1.00 90.00 90 LEU A N 1
ATOM 711 C CA . LEU A 1 90 ? 1.173 -2.628 6.330 1.00 90.00 90 LEU A CA 1
ATOM 712 C C . LEU A 1 90 ? 1.291 -2.398 7.842 1.00 90.00 90 LEU A C 1
ATOM 714 O O . LEU A 1 90 ? 0.410 -2.815 8.595 1.00 90.00 90 LEU A O 1
ATOM 718 N N . ALA A 1 91 ? 2.370 -1.748 8.283 1.00 89.38 91 ALA A N 1
ATOM 719 C CA . ALA A 1 91 ? 2.610 -1.450 9.690 1.00 89.38 91 ALA A CA 1
ATOM 720 C C . ALA A 1 91 ? 1.560 -0.478 10.250 1.00 89.38 91 ALA A C 1
ATOM 722 O O . ALA A 1 91 ? 1.000 -0.742 11.311 1.00 89.38 91 ALA A O 1
ATOM 723 N N . ILE A 1 92 ? 1.227 0.578 9.503 1.00 91.25 92 ILE A N 1
ATOM 724 C CA . ILE A 1 92 ? 0.214 1.575 9.879 1.00 91.25 92 ILE A CA 1
ATOM 725 C C . ILE A 1 92 ? -1.160 0.920 10.040 1.00 91.25 92 ILE A C 1
ATOM 727 O O . ILE A 1 92 ? -1.860 1.198 11.010 1.00 91.25 92 ILE A O 1
ATOM 731 N N . ILE A 1 93 ? -1.549 0.013 9.134 1.00 90.25 93 ILE A N 1
ATOM 732 C CA . ILE A 1 93 ? -2.824 -0.713 9.251 1.00 90.25 93 ILE A CA 1
ATOM 733 C C . ILE A 1 93 ? -2.832 -1.596 10.502 1.00 90.25 93 ILE A C 1
ATOM 735 O O . ILE A 1 93 ? -3.823 -1.610 11.232 1.00 90.25 93 ILE A O 1
ATOM 739 N N . ALA A 1 94 ? -1.741 -2.318 10.767 1.00 89.88 94 ALA A N 1
ATOM 740 C CA . ALA A 1 94 ? -1.635 -3.175 11.945 1.00 89.88 94 ALA A CA 1
ATOM 741 C C . ALA A 1 94 ? -1.687 -2.361 13.253 1.00 89.88 94 ALA A C 1
ATOM 743 O O . ALA A 1 94 ? -2.426 -2.720 14.171 1.00 89.88 94 ALA A O 1
ATOM 744 N N . GLU A 1 95 ? -0.965 -1.238 13.320 1.00 88.25 95 GLU A N 1
ATOM 745 C CA . GLU A 1 95 ? -0.968 -0.335 14.476 1.00 88.25 95 GLU A CA 1
ATOM 746 C C . GLU A 1 95 ? -2.335 0.330 14.671 1.00 88.25 95 GLU A C 1
ATOM 748 O O . GLU A 1 95 ? -2.890 0.330 15.774 1.00 88.25 95 GLU A O 1
ATOM 753 N N . GLY A 1 96 ? -2.927 0.830 13.586 1.00 88.19 96 GLY A N 1
ATOM 754 C CA . GLY A 1 96 ? -4.258 1.417 13.601 1.00 88.19 96 GLY A CA 1
ATOM 755 C C . GLY A 1 96 ? -5.315 0.423 14.065 1.00 88.19 96 GLY A C 1
ATOM 756 O O . GLY A 1 96 ? -6.205 0.787 14.835 1.00 88.19 96 GLY A O 1
ATOM 757 N N . TYR A 1 97 ? -5.200 -0.849 13.669 1.00 88.00 97 TYR A N 1
ATOM 758 C CA . TYR A 1 97 ? -6.160 -1.879 14.055 1.00 88.00 97 TYR A CA 1
ATOM 759 C C . TYR A 1 97 ? -6.152 -2.127 15.568 1.00 88.00 97 TYR A C 1
ATOM 761 O O . TYR A 1 97 ? -7.209 -2.345 16.158 1.00 88.00 97 TYR A O 1
ATOM 769 N N . ALA A 1 98 ? -5.002 -2.010 16.238 1.00 86.12 98 ALA A N 1
ATOM 770 C CA . ALA A 1 98 ? -4.943 -2.085 17.700 1.00 86.12 98 ALA A CA 1
ATOM 771 C C . ALA A 1 98 ? -5.720 -0.938 18.381 1.00 86.12 98 ALA A C 1
ATOM 773 O O . ALA A 1 98 ? -6.267 -1.111 19.469 1.00 86.12 98 ALA A O 1
ATOM 774 N N . ARG A 1 99 ? -5.829 0.222 17.720 1.00 85.12 99 ARG A N 1
ATOM 775 C CA . ARG A 1 99 ? -6.508 1.431 18.221 1.00 85.12 99 ARG A CA 1
ATOM 776 C C . ARG A 1 99 ? -7.885 1.670 17.591 1.00 85.12 99 ARG A C 1
ATOM 778 O O . ARG A 1 99 ? -8.481 2.727 17.793 1.00 85.12 99 ARG A O 1
ATOM 785 N N . LYS A 1 100 ? -8.448 0.666 16.907 1.00 80.81 100 LYS A N 1
ATOM 786 C CA . LYS A 1 100 ? -9.735 0.727 16.179 1.00 80.81 100 LYS A CA 1
ATOM 787 C C . LYS A 1 100 ? -10.947 1.141 17.025 1.00 80.81 100 LYS A C 1
ATOM 789 O O . LYS A 1 100 ? -11.999 1.486 16.490 1.00 80.81 100 LYS A O 1
ATOM 794 N N . ASN A 1 101 ? -10.831 1.092 18.352 1.00 81.88 101 ASN A N 1
ATOM 795 C CA . ASN A 1 101 ? -11.889 1.515 19.267 1.00 81.88 101 ASN A CA 1
ATOM 796 C C . ASN A 1 101 ? -12.089 3.037 19.272 1.00 81.88 101 ASN A C 1
ATOM 798 O O . ASN A 1 101 ? -13.214 3.495 19.488 1.00 81.88 101 ASN A O 1
ATOM 802 N N . TYR A 1 102 ? -11.044 3.810 18.985 1.00 85.06 102 TYR A N 1
ATOM 803 C CA . TYR A 1 102 ? -11.098 5.265 18.940 1.00 85.06 102 TYR A CA 1
ATOM 804 C C . TYR A 1 102 ? -11.284 5.724 17.491 1.00 85.06 102 TYR A C 1
ATOM 806 O O . TYR A 1 102 ? -10.354 5.677 16.693 1.00 85.06 102 TYR A O 1
ATOM 814 N N . LYS A 1 103 ? -12.495 6.183 17.139 1.00 83.56 103 LYS A N 1
ATOM 815 C CA . LYS A 1 103 ? -12.873 6.573 15.760 1.00 83.56 103 LYS A CA 1
ATOM 816 C C . LYS A 1 103 ? -11.905 7.599 15.158 1.00 83.56 103 LYS A C 1
ATOM 818 O O . LYS A 1 103 ? -11.508 7.460 14.007 1.00 83.56 103 LYS A O 1
ATOM 823 N N . LYS A 1 104 ? -11.499 8.601 15.945 1.00 86.00 104 LYS A N 1
ATOM 824 C CA . LYS A 1 104 ? -10.569 9.654 15.510 1.00 86.00 104 LYS A CA 1
ATOM 825 C C . LYS A 1 104 ? -9.179 9.101 15.186 1.00 86.00 104 LYS A C 1
ATOM 827 O O . LYS A 1 104 ? -8.637 9.421 14.132 1.00 86.00 104 LYS A O 1
ATOM 832 N N . ASP A 1 105 ? -8.636 8.258 16.059 1.00 86.31 105 ASP A N 1
ATOM 833 C CA . ASP A 1 105 ? -7.314 7.665 15.858 1.00 86.31 105 ASP A CA 1
ATOM 834 C C . ASP A 1 105 ? -7.345 6.679 14.694 1.00 86.31 105 ASP A C 1
ATOM 836 O O . ASP A 1 105 ? -6.497 6.746 13.813 1.00 86.31 105 ASP A O 1
ATOM 840 N N . TRP A 1 106 ? -8.374 5.833 14.619 1.00 87.06 106 TRP A N 1
ATOM 841 C CA . TRP A 1 106 ? -8.560 4.905 13.507 1.00 87.06 106 TRP A CA 1
ATOM 842 C C . TRP A 1 106 ? -8.577 5.615 12.151 1.00 87.06 106 TRP A C 1
ATOM 844 O O . TRP A 1 106 ? -7.837 5.235 11.247 1.00 87.06 106 TRP A O 1
ATOM 854 N N . LEU A 1 107 ? -9.363 6.689 12.020 1.00 87.38 107 LEU A N 1
ATOM 855 C CA . LEU A 1 107 ? -9.404 7.484 10.792 1.00 87.38 107 LEU A CA 1
ATOM 856 C C . LEU A 1 107 ? -8.053 8.133 10.478 1.00 87.38 107 LEU A C 1
ATOM 858 O O . LEU A 1 107 ? -7.686 8.224 9.309 1.00 87.38 107 LEU A O 1
ATOM 862 N N . LYS A 1 108 ? -7.295 8.554 11.497 1.00 90.12 108 LYS A N 1
ATOM 863 C CA . LYS A 1 108 ? -5.934 9.066 11.310 1.00 90.12 108 LYS A CA 1
ATOM 864 C C . LYS A 1 108 ? -5.025 7.999 10.685 1.00 90.12 108 LYS A C 1
ATOM 866 O O . LYS A 1 108 ? -4.440 8.276 9.644 1.00 90.12 108 LYS A O 1
ATOM 871 N N . TYR A 1 109 ? -4.976 6.788 11.244 1.00 91.00 109 TYR A N 1
ATOM 872 C CA . TYR A 1 109 ? -4.170 5.690 10.690 1.00 91.00 109 TYR A CA 1
ATOM 873 C C . TYR A 1 109 ? -4.622 5.287 9.278 1.00 91.00 109 TYR A C 1
ATOM 875 O O . TY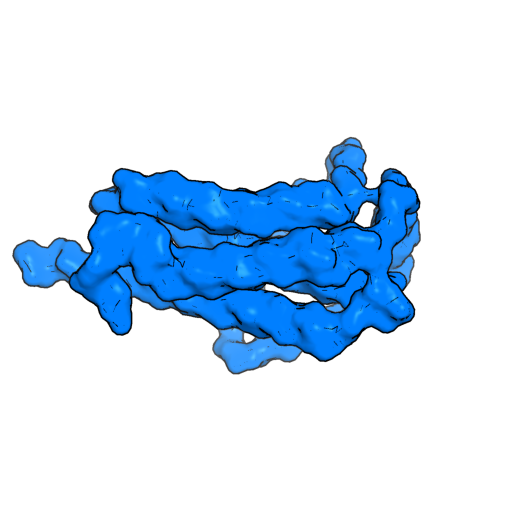R A 1 109 ? -3.787 5.046 8.412 1.00 91.00 109 TYR A O 1
ATOM 883 N N . ILE A 1 110 ? -5.931 5.264 9.003 1.00 90.00 110 ILE A N 1
ATOM 884 C CA . ILE A 1 110 ? -6.450 5.000 7.651 1.00 90.00 110 ILE A CA 1
ATOM 885 C C . ILE A 1 110 ? -5.977 6.065 6.657 1.00 90.00 110 ILE A C 1
ATOM 887 O O . ILE A 1 110 ? -5.513 5.724 5.571 1.00 90.00 110 ILE A O 1
ATOM 891 N N . ASN A 1 111 ? -6.048 7.345 7.025 1.00 88.38 111 ASN A N 1
ATOM 892 C CA . ASN A 1 111 ? -5.586 8.436 6.167 1.00 88.38 111 ASN A CA 1
ATOM 893 C C . ASN A 1 111 ? -4.068 8.394 5.934 1.00 88.38 111 ASN A C 1
ATOM 895 O O . ASN A 1 111 ? -3.618 8.678 4.826 1.00 88.38 111 ASN A O 1
ATOM 899 N N . GLU A 1 112 ? -3.286 8.023 6.949 1.00 89.75 112 GLU A N 1
ATOM 900 C CA . GLU A 1 112 ? -1.839 7.820 6.818 1.00 89.75 112 GLU A CA 1
ATOM 901 C C . GLU A 1 112 ? -1.525 6.640 5.883 1.00 89.75 112 GLU A C 1
ATOM 903 O O . GLU A 1 112 ? -0.719 6.787 4.967 1.00 89.75 112 GLU A O 1
ATOM 908 N N . ALA A 1 113 ? -2.236 5.515 6.016 1.00 89.75 113 ALA A N 1
ATOM 909 C CA . ALA A 1 113 ? -2.070 4.356 5.136 1.00 89.75 113 ALA A CA 1
ATOM 910 C C . ALA A 1 113 ? -2.445 4.660 3.672 1.00 89.75 113 ALA A C 1
ATOM 912 O O . ALA A 1 113 ? -1.776 4.190 2.752 1.00 89.75 113 ALA A O 1
ATOM 913 N N . ILE A 1 114 ? -3.488 5.466 3.437 1.00 88.38 114 ILE A N 1
ATOM 914 C CA . ILE A 1 114 ? -3.845 5.949 2.091 1.00 88.38 114 ILE A CA 1
ATOM 915 C C . ILE A 1 114 ? -2.739 6.855 1.532 1.00 88.38 114 ILE A C 1
ATOM 917 O O . ILE A 1 114 ? -2.411 6.755 0.351 1.00 88.38 114 ILE A O 1
ATOM 921 N N . GLY A 1 115 ? -2.145 7.708 2.373 1.00 87.44 115 GLY A N 1
ATOM 922 C CA . GLY A 1 115 ? -1.002 8.544 2.000 1.00 87.44 115 GLY A CA 1
ATOM 923 C C . GLY A 1 115 ? 0.165 7.716 1.465 1.00 87.44 115 GLY A C 1
ATOM 924 O O . GLY A 1 115 ? 0.630 7.968 0.357 1.00 87.44 115 GLY A O 1
ATOM 925 N N . GLU A 1 116 ? 0.552 6.669 2.189 1.00 87.56 116 GLU A N 1
ATOM 926 C CA . GLU A 1 116 ? 1.621 5.747 1.777 1.00 87.56 116 GLU A CA 1
ATOM 927 C C . GLU A 1 116 ? 1.291 4.995 0.475 1.00 87.56 116 GLU A C 1
ATOM 929 O O . GLU A 1 116 ? 2.162 4.794 -0.373 1.00 87.56 116 GLU A O 1
ATOM 934 N N . CYS A 1 117 ? 0.024 4.612 0.265 1.00 87.12 117 CYS A N 1
ATOM 935 C CA . CYS A 1 117 ? -0.410 4.001 -0.997 1.00 87.12 117 CYS A CA 1
ATOM 936 C C . CYS A 1 117 ? -0.260 4.973 -2.178 1.00 87.12 117 CYS A C 1
ATOM 938 O O . CYS A 1 117 ? 0.190 4.574 -3.252 1.00 87.12 117 CYS A O 1
ATOM 940 N N . ASN A 1 118 ? -0.595 6.250 -1.983 1.00 86.62 118 ASN A N 1
ATOM 941 C CA . ASN A 1 118 ? -0.453 7.276 -3.017 1.00 86.62 118 ASN A CA 1
ATOM 942 C C . ASN A 1 118 ? 1.020 7.571 -3.332 1.00 86.62 118 ASN A C 1
ATOM 944 O O . ASN A 1 118 ? 1.382 7.706 -4.501 1.00 86.62 118 ASN A O 1
ATOM 948 N N . GLU A 1 119 ? 1.882 7.620 -2.315 1.00 83.81 119 GLU A N 1
ATOM 949 C CA . GLU A 1 119 ? 3.331 7.748 -2.509 1.00 83.81 119 GLU A CA 1
ATOM 950 C C . GLU A 1 119 ? 3.899 6.556 -3.293 1.00 83.81 119 GLU A C 1
ATOM 952 O O . GLU A 1 119 ? 4.698 6.736 -4.214 1.00 83.81 119 GLU A O 1
ATOM 957 N N . MET A 1 120 ? 3.420 5.337 -3.017 1.00 84.81 120 MET A N 1
ATOM 958 C CA . MET A 1 120 ? 3.785 4.152 -3.797 1.00 84.81 120 MET A CA 1
ATOM 959 C C . MET A 1 120 ? 3.367 4.250 -5.266 1.00 84.81 120 MET A C 1
ATOM 961 O O . MET A 1 120 ? 4.157 3.890 -6.140 1.00 84.81 120 MET A O 1
ATOM 965 N N . ILE A 1 121 ? 2.165 4.754 -5.559 1.00 86.19 121 ILE A N 1
ATOM 966 C CA . ILE A 1 121 ? 1.701 4.973 -6.938 1.00 86.19 121 ILE A CA 1
ATOM 967 C C . ILE A 1 121 ? 2.606 5.976 -7.662 1.00 86.19 121 ILE A C 1
ATOM 969 O O . ILE A 1 121 ? 2.993 5.735 -8.809 1.00 86.19 121 ILE A O 1
ATOM 973 N N . ALA A 1 122 ? 2.982 7.070 -6.995 1.00 83.00 122 ALA A N 1
ATOM 974 C CA . ALA A 1 122 ? 3.892 8.065 -7.556 1.00 83.00 122 ALA A CA 1
ATOM 975 C C . ALA A 1 122 ? 5.264 7.448 -7.870 1.00 83.00 122 ALA A C 1
ATOM 977 O O . ALA A 1 122 ? 5.753 7.573 -8.992 1.00 83.00 122 ALA A O 1
ATOM 978 N N . HIS A 1 123 ? 5.844 6.698 -6.929 1.00 81.31 123 HIS A N 1
ATOM 979 C CA . HIS A 1 123 ? 7.118 6.016 -7.148 1.00 81.31 123 HIS A CA 1
ATOM 980 C C . HIS A 1 123 ? 7.059 4.985 -8.279 1.00 81.31 123 HIS A C 1
ATOM 982 O O . HIS A 1 123 ? 7.952 4.961 -9.122 1.00 81.31 123 HIS A O 1
ATOM 988 N N . LEU A 1 124 ? 6.007 4.163 -8.343 1.00 82.62 124 LEU A N 1
ATOM 989 C CA . LEU A 1 124 ? 5.824 3.186 -9.422 1.00 82.62 124 LEU A CA 1
ATOM 990 C C . LEU A 1 124 ? 5.674 3.863 -10.788 1.00 82.62 124 LEU A C 1
ATOM 992 O O . LEU A 1 124 ? 6.227 3.369 -11.770 1.00 82.62 124 LEU A O 1
ATOM 996 N N . SER A 1 125 ? 4.978 5.000 -10.844 1.00 82.50 125 SER A N 1
ATOM 997 C CA . SER A 1 125 ? 4.824 5.793 -12.068 1.00 82.50 125 SER A CA 1
ATOM 998 C C . SER A 1 125 ? 6.167 6.367 -12.522 1.00 82.50 125 SER A C 1
ATOM 1000 O O . SER A 1 125 ? 6.548 6.184 -13.674 1.00 82.50 125 SER A O 1
ATOM 1002 N N . CYS A 1 126 ? 6.948 6.944 -11.604 1.00 77.88 126 CYS A N 1
ATOM 1003 C CA . CYS A 1 126 ? 8.302 7.404 -11.912 1.00 77.88 126 CYS A CA 1
ATOM 1004 C C . CYS A 1 126 ? 9.200 6.257 -12.392 1.00 77.88 126 CYS A C 1
ATOM 1006 O O . CYS A 1 126 ? 9.894 6.405 -13.390 1.00 77.88 126 CYS A O 1
ATOM 1008 N N . CYS A 1 127 ? 9.177 5.097 -11.727 1.00 76.56 127 CYS A N 1
ATOM 1009 C CA . CYS A 1 127 ? 9.973 3.945 -12.153 1.00 76.56 127 CYS A CA 1
ATOM 1010 C C . CYS A 1 127 ? 9.574 3.447 -13.548 1.00 76.56 127 CYS A C 1
ATOM 1012 O O . CYS A 1 127 ? 10.448 3.068 -14.324 1.00 76.56 127 CYS A O 1
ATOM 1014 N N . ARG A 1 128 ? 8.276 3.455 -13.874 1.00 79.25 128 ARG A N 1
ATOM 1015 C CA . ARG A 1 128 ? 7.769 3.099 -15.206 1.00 79.25 128 ARG A CA 1
ATOM 1016 C C . ARG A 1 128 ? 8.303 4.046 -16.281 1.00 79.25 128 ARG A C 1
ATOM 1018 O O . ARG A 1 128 ? 8.715 3.572 -17.332 1.00 79.25 128 ARG A O 1
ATOM 1025 N N . ASP A 1 129 ? 8.283 5.348 -16.011 1.00 75.06 129 ASP A N 1
ATOM 1026 C CA . ASP A 1 129 ? 8.628 6.371 -17.001 1.00 75.06 129 ASP A CA 1
ATOM 1027 C C . ASP A 1 129 ? 10.153 6.522 -17.166 1.00 75.06 129 ASP A C 1
ATOM 1029 O O . ASP A 1 129 ? 10.632 6.773 -18.269 1.00 75.06 129 ASP A O 1
ATOM 1033 N N . LEU A 1 130 ? 10.925 6.311 -16.094 1.00 73.56 130 LEU A N 1
ATOM 1034 C CA . LEU A 1 130 ? 12.392 6.393 -16.107 1.00 73.56 130 LEU A CA 1
ATOM 1035 C C . LEU A 1 130 ? 13.073 5.118 -16.615 1.00 73.56 130 LEU A C 1
ATOM 1037 O O . LEU A 1 130 ? 14.159 5.199 -17.185 1.00 73.56 130 LEU A O 1
ATOM 1041 N N . TYR A 1 131 ? 12.463 3.948 -16.404 1.00 75.12 131 TYR A N 1
ATOM 1042 C CA . TYR A 1 131 ? 13.050 2.652 -16.769 1.00 75.12 131 TYR A CA 1
ATOM 1043 C C . TYR A 1 131 ? 12.086 1.754 -17.558 1.00 75.12 131 TYR A C 1
ATOM 1045 O O . TYR A 1 131 ? 11.824 0.614 -17.142 1.00 75.12 131 TYR A O 1
ATOM 1053 N N . PRO A 1 132 ? 11.555 2.223 -18.703 1.00 73.19 132 PRO A N 1
ATOM 1054 C CA . PRO A 1 132 ? 10.658 1.426 -19.541 1.00 73.19 132 PRO A CA 1
ATOM 1055 C C . PRO A 1 132 ? 11.342 0.177 -20.127 1.00 73.19 132 PRO A C 1
ATOM 1057 O O . PRO A 1 132 ? 10.672 -0.787 -20.485 1.00 73.19 132 PRO A O 1
ATOM 1060 N N . ASP A 1 133 ? 12.673 0.179 -20.206 1.00 74.56 133 ASP A N 1
ATOM 1061 C CA . ASP A 1 133 ? 13.523 -0.911 -20.685 1.00 74.56 133 ASP A CA 1
ATOM 1062 C C . ASP A 1 133 ? 13.746 -2.014 -19.634 1.00 74.56 133 ASP A C 1
ATOM 1064 O O . ASP A 1 133 ? 13.894 -3.186 -19.984 1.00 74.56 133 ASP A O 1
ATOM 1068 N N . LYS A 1 134 ? 13.747 -1.664 -18.340 1.00 73.69 134 LYS A N 1
ATOM 1069 C CA . LYS A 1 134 ? 14.031 -2.611 -17.241 1.00 73.69 134 LYS A CA 1
ATOM 1070 C C . LYS A 1 134 ? 12.778 -3.152 -16.571 1.00 73.69 134 LYS A C 1
ATOM 1072 O O . LYS A 1 134 ? 12.823 -4.208 -15.936 1.00 73.69 134 LYS A O 1
ATOM 1077 N N . ILE A 1 135 ? 11.666 -2.428 -16.667 1.00 76.38 135 ILE A N 1
ATOM 1078 C CA . ILE A 1 135 ? 10.435 -2.741 -15.947 1.00 76.38 135 ILE A CA 1
ATOM 1079 C C . ILE A 1 135 ? 9.308 -3.011 -16.940 1.00 76.38 135 ILE A C 1
ATOM 1081 O O . ILE A 1 135 ? 9.053 -2.242 -17.860 1.00 76.38 135 ILE A O 1
ATOM 1085 N N . SER A 1 136 ? 8.567 -4.100 -16.718 1.00 81.62 136 SER A N 1
ATOM 1086 C CA . SER A 1 136 ? 7.370 -4.382 -17.510 1.00 81.62 136 SER A CA 1
ATOM 1087 C C . SER A 1 136 ? 6.272 -3.366 -17.193 1.00 81.62 136 SER A C 1
ATOM 1089 O O . SER A 1 136 ? 5.682 -3.396 -16.113 1.00 81.62 136 SER A O 1
ATOM 1091 N N . ILE A 1 137 ? 5.957 -2.512 -18.168 1.00 80.88 137 ILE A N 1
ATOM 1092 C CA . ILE A 1 137 ? 4.909 -1.484 -18.077 1.00 80.88 137 ILE A CA 1
ATOM 1093 C C . ILE A 1 137 ? 3.566 -2.092 -17.649 1.00 80.88 137 ILE A C 1
ATOM 1095 O O . ILE A 1 137 ? 2.884 -1.551 -16.782 1.00 80.88 137 ILE A O 1
ATOM 1099 N N . ASN A 1 138 ? 3.202 -3.252 -18.205 1.00 85.62 138 ASN A N 1
ATOM 1100 C CA . ASN A 1 138 ? 1.943 -3.926 -17.882 1.00 85.62 138 ASN A CA 1
ATOM 1101 C C . ASN A 1 138 ? 1.902 -4.396 -16.418 1.00 85.62 138 ASN A C 1
ATOM 1103 O O . ASN A 1 138 ? 0.908 -4.191 -15.726 1.00 85.62 138 ASN A O 1
ATOM 1107 N N . ALA A 1 139 ? 2.991 -4.991 -15.920 1.00 85.12 139 ALA A N 1
ATOM 1108 C CA . ALA A 1 139 ? 3.069 -5.415 -14.522 1.00 85.12 139 ALA A CA 1
ATOM 1109 C C . ALA A 1 139 ? 3.009 -4.213 -13.565 1.00 85.12 139 ALA A C 1
ATOM 1111 O O . ALA A 1 139 ? 2.314 -4.268 -12.552 1.00 85.12 139 ALA A O 1
ATOM 1112 N N . THR A 1 140 ? 3.677 -3.110 -13.907 1.00 84.88 140 THR A N 1
ATOM 1113 C CA . THR A 1 140 ? 3.664 -1.886 -13.095 1.00 84.88 140 THR A CA 1
ATOM 1114 C C . THR A 1 140 ? 2.305 -1.207 -13.084 1.00 84.88 140 THR A C 1
ATOM 1116 O O . THR A 1 140 ? 1.846 -0.803 -12.021 1.00 84.88 140 THR A O 1
ATOM 1119 N N . ASN A 1 141 ? 1.619 -1.132 -14.225 1.00 86.81 141 ASN A N 1
ATOM 1120 C CA . ASN A 1 141 ? 0.271 -0.569 -14.288 1.00 86.81 141 ASN A CA 1
ATOM 1121 C C . ASN A 1 141 ? -0.720 -1.393 -13.454 1.00 86.81 141 ASN A C 1
ATOM 1123 O O . ASN A 1 141 ? -1.513 -0.812 -12.719 1.00 86.81 141 ASN A O 1
ATOM 1127 N N . LYS A 1 142 ? -0.613 -2.729 -13.478 1.00 90.44 142 LYS A N 1
ATOM 1128 C CA . LYS A 1 142 ? -1.390 -3.596 -12.577 1.00 90.44 142 LYS A CA 1
ATOM 1129 C C . LYS A 1 142 ? -1.092 -3.303 -11.109 1.00 90.44 142 LYS A C 1
ATOM 1131 O O . LYS A 1 142 ? -2.009 -3.230 -10.307 1.00 90.44 142 LYS A O 1
ATOM 1136 N N . LEU A 1 143 ? 0.175 -3.102 -10.742 1.00 89.12 143 LEU A N 1
ATOM 1137 C CA . LEU A 1 143 ? 0.530 -2.743 -9.365 1.00 89.12 143 LEU A CA 1
ATOM 1138 C C . LEU A 1 143 ? -0.056 -1.389 -8.955 1.00 89.12 143 LEU A C 1
ATOM 1140 O O . LEU A 1 143 ? -0.596 -1.278 -7.859 1.00 89.12 143 LEU A O 1
ATOM 1144 N N . ILE A 1 144 ? 0.014 -0.384 -9.828 1.00 89.06 144 ILE A N 1
ATOM 1145 C CA . ILE A 1 144 ? -0.596 0.932 -9.597 1.00 89.06 144 ILE A CA 1
ATOM 1146 C C . ILE A 1 144 ? -2.102 0.785 -9.347 1.00 89.06 144 ILE A C 1
ATOM 1148 O O . ILE A 1 144 ? -2.618 1.330 -8.372 1.00 89.06 144 ILE A O 1
ATOM 1152 N N . GLU A 1 145 ? -2.790 0.002 -10.176 1.00 90.62 145 GLU A N 1
ATOM 1153 C CA . GLU A 1 145 ? -4.215 -0.289 -10.014 1.00 90.62 145 GLU A CA 1
ATOM 1154 C C . GLU A 1 145 ? -4.511 -1.016 -8.689 1.00 90.62 145 GLU A C 1
ATOM 1156 O O . GLU A 1 145 ? -5.434 -0.645 -7.961 1.00 90.62 145 GLU A O 1
ATOM 1161 N N . GLU A 1 146 ? -3.694 -2.001 -8.308 1.00 90.69 146 GLU A N 1
ATOM 1162 C CA . GLU A 1 146 ? -3.848 -2.707 -7.033 1.00 90.69 146 GLU A CA 1
ATOM 1163 C C . GLU A 1 146 ? -3.739 -1.758 -5.829 1.00 90.69 146 GLU A C 1
ATOM 1165 O O . GLU A 1 146 ? -4.547 -1.864 -4.895 1.00 90.69 146 GLU A O 1
ATOM 1170 N N . TYR A 1 147 ? -2.793 -0.810 -5.856 1.00 89.50 147 TYR A N 1
ATOM 1171 C CA . TYR A 1 147 ? -2.643 0.219 -4.820 1.00 89.50 147 TYR A CA 1
ATOM 1172 C C . 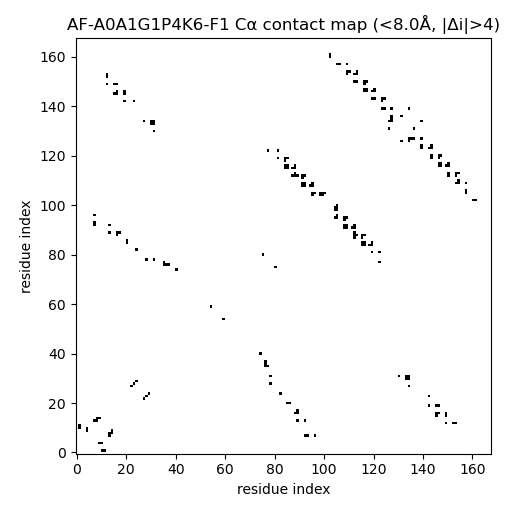TYR A 1 147 ? -3.814 1.212 -4.808 1.00 89.50 147 TYR A C 1
ATOM 1174 O O . TYR A 1 147 ? -4.308 1.533 -3.726 1.00 89.50 147 TYR A O 1
ATOM 1182 N N . ASP A 1 148 ? -4.325 1.633 -5.968 1.00 90.06 148 ASP A N 1
ATOM 1183 C CA . ASP A 1 148 ? -5.493 2.523 -6.062 1.00 90.06 148 ASP A CA 1
ATOM 1184 C C . ASP A 1 148 ? -6.761 1.866 -5.487 1.00 90.06 148 ASP A C 1
ATOM 1186 O O . ASP A 1 148 ? -7.438 2.417 -4.611 1.00 90.06 148 ASP A O 1
ATOM 1190 N N . ILE A 1 149 ? -7.054 0.626 -5.891 1.00 89.56 149 ILE A N 1
ATOM 1191 C CA . ILE A 1 149 ? -8.190 -0.126 -5.345 1.00 89.56 149 ILE A CA 1
ATOM 1192 C C . ILE A 1 149 ? -7.992 -0.353 -3.837 1.00 89.56 149 ILE A C 1
ATOM 1194 O O . ILE A 1 149 ? -8.956 -0.296 -3.072 1.00 89.56 149 ILE A O 1
ATOM 1198 N N . SER A 1 150 ? -6.760 -0.601 -3.379 1.00 90.19 150 SER A N 1
ATOM 1199 C CA . SER A 1 150 ? -6.461 -0.733 -1.944 1.00 90.19 150 SER A CA 1
ATOM 1200 C C . SER A 1 150 ? -6.738 0.566 -1.180 1.00 90.19 150 SER A C 1
ATOM 1202 O O . SER A 1 150 ? -7.386 0.519 -0.136 1.00 90.19 150 SER A O 1
ATOM 1204 N N . GLY A 1 151 ? -6.377 1.728 -1.730 1.00 89.12 151 GLY A N 1
ATOM 1205 C CA . GLY A 1 151 ? -6.726 3.036 -1.166 1.00 89.12 151 GLY A CA 1
ATOM 1206 C C . GLY A 1 151 ? -8.240 3.249 -1.061 1.00 89.12 151 GLY A C 1
ATOM 1207 O O . GLY A 1 151 ? -8.753 3.641 -0.009 1.00 89.12 151 GLY A O 1
ATOM 1208 N N . LYS A 1 152 ? -8.993 2.885 -2.106 1.00 88.88 152 LYS A N 1
ATOM 1209 C CA . LYS A 1 152 ? -10.469 2.926 -2.101 1.00 88.88 152 LYS A CA 1
ATOM 1210 C C . LYS A 1 152 ? -11.073 1.993 -1.047 1.00 88.88 152 LYS A C 1
ATOM 1212 O O . LYS A 1 152 ? -12.065 2.342 -0.403 1.00 88.88 152 LYS A O 1
ATOM 1217 N N . GLN A 1 153 ? -10.490 0.809 -0.855 1.00 89.19 153 GLN A N 1
ATOM 1218 C CA . GLN A 1 153 ? -10.909 -0.129 0.188 1.00 89.19 153 GLN A CA 1
ATOM 1219 C C . GLN A 1 153 ? -10.616 0.407 1.593 1.00 89.19 153 GLN A C 1
ATOM 1221 O O . GLN A 1 153 ? -11.489 0.305 2.453 1.00 89.19 153 GLN A O 1
ATOM 1226 N N . LEU A 1 154 ? -9.448 1.021 1.817 1.00 89.12 154 LEU A N 1
ATOM 1227 C CA . LEU A 1 154 ? -9.102 1.673 3.086 1.00 89.12 154 LEU A CA 1
ATOM 1228 C C . LEU A 1 154 ? -10.085 2.794 3.429 1.00 89.12 154 LEU A C 1
ATOM 1230 O O . LEU A 1 154 ? -10.567 2.862 4.558 1.00 89.12 154 LEU A O 1
ATOM 1234 N N . TYR A 1 155 ? -10.443 3.626 2.450 1.00 88.56 155 TYR A N 1
ATOM 1235 C CA . TYR A 1 155 ? -11.417 4.700 2.644 1.00 88.56 155 TYR A CA 1
ATOM 1236 C C . TYR A 1 155 ? -12.780 4.154 3.093 1.00 88.56 155 TYR A C 1
ATOM 1238 O O . TYR A 1 155 ? -13.303 4.548 4.137 1.00 88.56 155 TYR A O 1
ATOM 1246 N N . ARG A 1 156 ? -13.313 3.161 2.364 1.00 87.75 156 ARG A N 1
ATOM 1247 C CA . ARG A 1 156 ? -14.579 2.493 2.718 1.00 87.75 156 ARG A CA 1
ATOM 1248 C C . ARG A 1 156 ? -14.509 1.815 4.088 1.00 87.75 156 ARG A C 1
ATOM 1250 O O . ARG A 1 156 ? -15.490 1.827 4.833 1.00 87.75 156 ARG A O 1
ATOM 1257 N N . LEU A 1 157 ? -13.359 1.233 4.431 1.00 86.75 157 LEU A N 1
ATOM 1258 C CA . LEU A 1 157 ? -13.123 0.626 5.738 1.00 86.75 157 LEU A CA 1
ATOM 1259 C C . LEU A 1 157 ? -13.213 1.681 6.851 1.00 86.75 157 LEU A C 1
ATOM 1261 O O . LEU A 1 157 ? -13.937 1.465 7.820 1.00 86.75 157 LEU A O 1
ATOM 1265 N N . GLY A 1 158 ? -12.565 2.837 6.682 1.00 85.69 158 GLY A N 1
ATOM 1266 C CA . GLY A 1 158 ? -12.643 3.963 7.616 1.00 85.69 158 GLY A CA 1
ATOM 1267 C C . GLY A 1 158 ? -14.069 4.491 7.811 1.00 85.69 158 GLY A C 1
ATOM 1268 O O . GLY A 1 158 ? -14.509 4.663 8.949 1.00 85.69 158 GLY A O 1
ATOM 1269 N N . GLU A 1 159 ? -14.821 4.680 6.722 1.00 84.44 159 GLU A N 1
ATOM 1270 C CA . GLU A 1 159 ? -16.214 5.149 6.780 1.00 84.44 159 GLU A CA 1
ATOM 1271 C C . GLU A 1 159 ? -17.154 4.149 7.465 1.00 84.44 159 GLU A C 1
ATOM 1273 O O . GLU A 1 159 ? -17.970 4.529 8.309 1.00 84.44 159 GLU A O 1
ATOM 1278 N N . SER A 1 160 ? -17.049 2.863 7.112 1.00 81.19 160 SER A N 1
ATOM 1279 C CA . SER A 1 160 ? -17.927 1.815 7.650 1.00 81.19 160 SER A CA 1
ATOM 1280 C C . SER A 1 160 ? -17.745 1.614 9.157 1.00 81.19 160 SER A C 1
ATOM 1282 O O . SER A 1 160 ? -18.708 1.349 9.876 1.00 81.19 160 SER A O 1
ATOM 1284 N N . TRP A 1 161 ? -16.527 1.832 9.656 1.00 75.69 161 TRP A N 1
ATOM 1285 C CA . TRP A 1 161 ? -16.187 1.652 11.064 1.00 75.69 161 TRP A CA 1
ATOM 1286 C C . TRP A 1 161 ? -16.900 2.642 11.994 1.00 75.69 161 TRP A C 1
ATOM 1288 O O . TRP A 1 161 ? -17.223 2.318 13.135 1.00 75.69 161 TRP A O 1
ATOM 1298 N N . GLY A 1 162 ? -17.170 3.856 11.506 1.00 61.97 162 GLY A N 1
ATOM 1299 C CA . GLY A 1 162 ? -17.829 4.907 12.276 1.00 61.97 162 GLY A CA 1
ATOM 1300 C C . GLY A 1 162 ? -19.340 4.735 12.426 1.00 61.97 162 GLY A C 1
ATOM 1301 O O . GLY A 1 162 ? -19.892 5.284 13.375 1.00 61.97 162 GLY A O 1
ATOM 1302 N N . LYS A 1 163 ? -19.984 3.995 11.514 1.00 63.31 163 LYS A N 1
ATOM 1303 C CA . LYS A 1 163 ? -21.444 3.796 11.472 1.00 63.31 163 LYS A CA 1
ATOM 1304 C C . LYS A 1 163 ? -21.916 2.670 12.396 1.00 63.31 163 LYS A C 1
ATOM 1306 O O . LYS A 1 163 ? -23.027 2.722 12.901 1.00 63.31 163 LYS A O 1
ATOM 1311 N N . ASN A 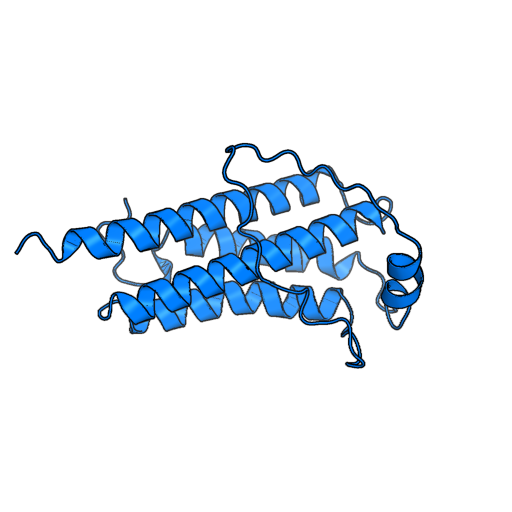1 164 ? -21.047 1.702 12.692 1.00 53.59 164 ASN A N 1
ATOM 1312 C CA . ASN A 1 164 ? -21.366 0.571 13.573 1.00 53.59 164 ASN A CA 1
ATOM 1313 C C . ASN A 1 164 ? -21.451 0.926 15.072 1.00 53.59 164 ASN A C 1
ATOM 1315 O O . ASN A 1 164 ? -21.836 0.070 15.859 1.00 53.59 164 ASN A O 1
ATOM 1319 N N . LYS A 1 165 ? -21.075 2.146 15.488 1.00 51.22 165 LYS A N 1
ATOM 1320 C CA . LYS A 1 165 ? -21.110 2.574 16.903 1.00 51.22 165 LYS A CA 1
ATOM 1321 C C . LYS A 1 165 ? -22.263 3.513 17.266 1.00 51.22 165 LYS A C 1
ATOM 1323 O O . LYS A 1 165 ? -22.464 3.754 18.445 1.00 51.22 165 LYS A O 1
ATOM 1328 N N . GLU A 1 166 ? -22.997 4.037 16.286 1.00 45.66 166 GLU A N 1
ATOM 1329 C CA . GLU A 1 166 ? -24.120 4.970 16.506 1.00 45.66 166 GLU A CA 1
ATOM 1330 C C . GLU A 1 166 ? -25.488 4.251 16.501 1.00 45.66 166 GLU A C 1
ATOM 1332 O O . GLU A 1 166 ? -26.528 4.897 16.493 1.00 45.66 166 GLU A O 1
ATOM 1337 N N . GLY A 1 167 ? -25.489 2.912 16.500 1.00 44.25 167 GLY A N 1
ATOM 1338 C CA . GLY A 1 167 ? -26.686 2.062 16.483 1.00 44.25 167 GLY A CA 1
ATOM 1339 C C . GLY A 1 167 ? -26.820 1.131 17.693 1.00 44.25 167 GLY A C 1
ATOM 1340 O O . GLY A 1 167 ? -27.350 0.033 17.535 1.00 44.25 167 GLY A O 1
ATOM 1341 N N . VAL A 1 168 ? -26.305 1.535 18.860 1.00 37.81 168 VAL A N 1
ATOM 1342 C CA . VAL A 1 168 ? -26.562 0.900 20.168 1.00 37.81 168 VAL A CA 1
ATOM 1343 C C . VAL A 1 168 ? -27.000 1.974 21.147 1.00 37.81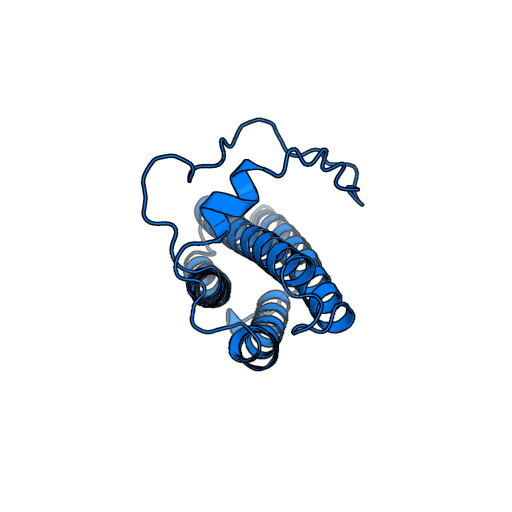 168 VAL A C 1
ATOM 1345 O O . VAL A 1 168 ? -26.311 3.018 21.182 1.00 37.81 168 VAL A O 1
#

Nearest PDB structures (foldseek):
  2lqg-assembly1_A  TM=6.115E-01  e=3.624E-01  Mus musculus
  8c2h-assembly1_F  TM=7.467E-01  e=6.412E+00  Rattus norvegicus
  5aqt-assembly1_B  TM=3.325E-01  e=6.107E+00  Homo sapiens

Secondary structure (DSSP, 8-state):
--TT-SSGGG-HHHHHHHHHHHHIIIIITTTS-TT-SSHHHHHHTS---------SS--PPPS----S--SS-----HHHHHHHHHHHHHHHHHHHHHTTTSHHHHHHHHHHHHHHHHHHHHHHHHHHHH-TTTS-HHHHHHHHHHHHHHHHHHHHHHHHHHHTTS--